Protein AF-A0A6A7RU30-F1 (afdb_monomer)

Nearest PDB structures (foldseek):
  7qho-assembly1_I  TM=4.785E-01  e=4.831E+00  Corynebacterium glutamicum ATCC 13032
  6fn9-assembly1_A  TM=4.665E-01  e=6.854E+00  Homo sapiens

Radius of gyration: 18.63 Å; Cα contacts (8 Å, |Δi|>4): 190; chains: 1; bounding box: 42×28×55 Å

pLDDT: mean 89.95, std 7.51, range [59.06, 97.75]

Organism: NCBI:txid327160

Sequence (157 aa):
MTPLDRTRIEKAAADCGFDLPPALREHGLLLGSTRFPETVEVRLARGTRFELRVSDASLLEPLPLAQNGWTIAEGIPALYATLERAAATARTMPDRVAAQFHLATKSMPRSTEAERLVLQRMGQELFRRALLDYWRGRCCVTGLAVEELLRASHIKP

Secondary structure (DSSP, 8-state):
--HHHHHHHHHHHHHHT--SPPEE-SSSEEE--SS-S--EEEEEEETTEEEEEESSGGGTTTSPPPGGG-EEEEHHHHHHHHHHHHHHHHHT-HHHHHHHHHHHHTT---SSHHHHHHHHHHHHHHHHHHHHHHTTTS-TTT----GGG-----S--

Foldseek 3Di:
DDPVVVVLLVVLLVVLAQPDDWDDDPFFTWTHHPLFGKIKTWGDDDDQKIWIAIPDLQLQPPQDADPPRIGIAGHSVSSNVSSNSSSLCRNLPPVVLVVVLCVVCVPFDDPDPVSVVVSVVVSLVSQLVSVCSSLVCADPPPRDNDNVPDDRDDPPD

Solvent-accessible surface area (backbone atoms only — not comparable to full-atom values): 8925 Å² total; per-residue (Å²): 129,54,73,66,57,50,52,51,50,54,49,44,34,43,78,36,59,29,67,39,86,64,43,81,52,98,74,34,37,39,36,29,31,89,86,38,89,65,36,42,35,42,25,73,76,57,99,55,33,32,38,36,34,56,76,51,71,73,32,53,62,88,58,73,65,43,85,92,64,26,34,76,21,71,34,70,71,38,42,37,55,52,45,39,42,30,42,26,40,56,68,45,34,67,72,52,58,50,48,50,46,51,65,78,45,66,87,58,73,71,90,46,71,70,40,46,54,52,53,51,52,52,49,50,51,53,51,37,51,38,53,33,60,45,47,70,43,31,41,92,83,80,58,51,71,52,63,92,78,60,76,81,74,72,90,73,128

Structure (mmCIF, N/CA/C/O backbone):
data_AF-A0A6A7RU30-F1
#
_entry.id   AF-A0A6A7RU30-F1
#
loop_
_atom_site.group_PDB
_atom_site.id
_atom_site.type_symbol
_atom_site.label_atom_id
_atom_site.label_alt_id
_atom_site.label_comp_id
_atom_site.label_asym_id
_atom_site.label_entity_id
_atom_site.label_seq_id
_atom_site.pdbx_PDB_ins_code
_atom_site.Cartn_x
_atom_site.Cartn_y
_atom_site.Cartn_z
_atom_site.occupancy
_atom_site.B_iso_or_equiv
_atom_site.auth_seq_id
_atom_site.auth_comp_id
_atom_site.auth_asym_id
_atom_site.auth_atom_id
_atom_site.pdbx_PDB_model_num
ATOM 1 N N . MET A 1 1 ? -6.824 -1.576 25.938 1.00 78.25 1 MET A N 1
ATOM 2 C CA . MET A 1 1 ? -7.183 -2.304 24.703 1.00 78.25 1 MET A CA 1
ATOM 3 C C . MET A 1 1 ? -7.748 -3.654 25.102 1.00 78.25 1 MET A C 1
ATOM 5 O O . MET A 1 1 ? -7.098 -4.342 25.880 1.00 78.25 1 MET A O 1
ATOM 9 N N . THR A 1 2 ? -8.959 -4.001 24.667 1.00 85.44 2 THR A N 1
ATOM 10 C CA . THR A 1 2 ? -9.552 -5.311 24.990 1.00 85.44 2 THR A CA 1
ATOM 11 C C . THR A 1 2 ? -8.960 -6.416 24.098 1.00 85.44 2 THR A C 1
ATOM 13 O O . THR A 1 2 ? -8.381 -6.102 23.053 1.00 85.44 2 THR A O 1
ATOM 16 N N . PRO A 1 3 ? -9.109 -7.710 24.449 1.00 88.31 3 PRO A N 1
ATOM 17 C CA . PRO A 1 3 ? -8.712 -8.811 23.566 1.00 88.31 3 PRO A CA 1
ATOM 18 C C . PRO A 1 3 ? -9.377 -8.745 22.184 1.00 88.31 3 PRO A C 1
ATOM 20 O O . PRO A 1 3 ? -8.726 -9.001 21.178 1.00 88.31 3 PRO A O 1
ATOM 23 N N . LEU A 1 4 ? -10.645 -8.323 22.119 1.00 89.06 4 LEU A N 1
ATOM 24 C CA . LEU A 1 4 ? -11.368 -8.168 20.856 1.00 89.06 4 LEU A CA 1
ATOM 25 C C . LEU A 1 4 ? -10.760 -7.069 19.973 1.00 89.06 4 LEU A C 1
ATOM 27 O O . LEU A 1 4 ? -10.619 -7.257 18.765 1.00 89.06 4 LEU A O 1
ATOM 31 N N . ASP A 1 5 ? -10.386 -5.932 20.565 1.00 88.69 5 ASP A N 1
ATOM 32 C CA . ASP A 1 5 ? -9.742 -4.834 19.833 1.00 88.69 5 ASP A CA 1
ATOM 33 C C . ASP A 1 5 ? -8.398 -5.273 19.258 1.00 88.69 5 ASP A C 1
ATOM 35 O O . ASP A 1 5 ? -8.088 -4.986 18.103 1.00 88.69 5 ASP A O 1
ATOM 39 N N . ARG A 1 6 ? -7.632 -6.029 20.052 1.00 91.56 6 ARG A N 1
ATOM 40 C CA . ARG A 1 6 ? -6.366 -6.620 19.627 1.00 91.56 6 ARG A CA 1
ATOM 41 C C . ARG A 1 6 ? -6.573 -7.519 18.406 1.00 91.56 6 ARG A C 1
ATOM 43 O O . ARG A 1 6 ? -5.960 -7.274 17.375 1.00 91.56 6 ARG A O 1
ATOM 50 N N . THR A 1 7 ? -7.493 -8.482 18.482 1.00 93.12 7 THR A N 1
ATOM 51 C CA . THR A 1 7 ? -7.796 -9.394 17.367 1.00 93.12 7 THR A CA 1
ATOM 52 C C . THR A 1 7 ? -8.254 -8.651 16.110 1.00 93.12 7 THR A C 1
ATOM 54 O O . THR A 1 7 ? -7.900 -9.037 14.999 1.00 93.12 7 THR A O 1
ATOM 57 N N . ARG A 1 8 ? -9.018 -7.560 16.253 1.00 93.12 8 ARG A N 1
ATOM 58 C CA . ARG A 1 8 ? -9.438 -6.727 15.113 1.00 93.12 8 ARG A CA 1
ATOM 59 C C . ARG A 1 8 ? -8.254 -6.055 14.417 1.00 93.12 8 ARG A C 1
ATOM 61 O O . ARG A 1 8 ? -8.220 -6.052 13.189 1.00 93.12 8 ARG A O 1
ATOM 68 N N . ILE A 1 9 ? -7.303 -5.515 15.182 1.00 94.88 9 ILE A N 1
ATOM 69 C CA . ILE A 1 9 ? -6.081 -4.911 14.632 1.00 94.88 9 ILE A CA 1
ATOM 70 C C . ILE A 1 9 ? -5.211 -5.984 13.970 1.00 94.88 9 ILE A C 1
ATOM 72 O O . ILE A 1 9 ? -4.775 -5.785 12.844 1.00 94.88 9 ILE A O 1
ATOM 76 N N . GLU A 1 10 ? -5.003 -7.129 14.628 1.00 95.19 10 GLU A N 1
ATOM 77 C CA . GLU A 1 10 ? -4.212 -8.247 14.088 1.00 95.19 10 GLU A CA 1
ATOM 78 C C . GLU A 1 10 ? -4.792 -8.762 12.765 1.00 95.19 10 GLU A C 1
ATOM 80 O O . GLU A 1 10 ? -4.060 -8.947 11.795 1.00 95.19 10 GLU A O 1
ATOM 85 N N . LYS A 1 11 ? -6.119 -8.917 12.690 1.00 96.00 11 LYS A N 1
ATOM 86 C CA . LYS A 1 11 ? -6.800 -9.303 11.452 1.00 96.00 11 LYS A CA 1
ATOM 87 C C . LYS A 1 11 ? -6.608 -8.263 10.347 1.00 96.00 11 LYS A C 1
ATOM 89 O O . LYS A 1 11 ? -6.234 -8.627 9.238 1.00 96.00 11 LYS A O 1
ATOM 94 N N . ALA A 1 12 ? -6.846 -6.984 10.648 1.00 96.69 12 ALA A N 1
ATOM 95 C CA . ALA A 1 12 ? -6.676 -5.913 9.667 1.00 96.69 12 ALA A CA 1
ATOM 96 C C . ALA A 1 12 ? -5.231 -5.839 9.154 1.00 96.69 12 ALA A C 1
ATOM 98 O O . ALA A 1 12 ? -5.009 -5.675 7.958 1.00 96.69 12 ALA A O 1
ATOM 99 N N . ALA A 1 13 ? -4.253 -6.017 10.044 1.00 96.62 13 ALA A N 1
ATOM 100 C CA . ALA A 1 13 ? -2.839 -6.072 9.706 1.00 96.62 13 ALA A CA 1
ATOM 101 C C . ALA A 1 13 ? -2.536 -7.204 8.713 1.00 96.62 13 ALA A C 1
ATOM 103 O O . ALA A 1 13 ? -2.006 -6.938 7.631 1.00 96.62 13 ALA A O 1
ATOM 104 N N . ALA A 1 14 ? -2.938 -8.434 9.045 1.00 95.94 14 ALA A N 1
ATOM 105 C CA . ALA A 1 14 ? -2.703 -9.607 8.210 1.00 95.94 14 ALA A CA 1
ATOM 106 C C . ALA A 1 14 ? -3.350 -9.461 6.822 1.00 95.94 14 ALA A C 1
ATOM 108 O O . ALA A 1 14 ? -2.681 -9.653 5.806 1.00 95.94 14 ALA A O 1
ATOM 109 N N . ASP A 1 15 ? -4.615 -9.032 6.773 1.00 96.19 15 ASP A N 1
ATOM 110 C CA . ASP A 1 15 ? -5.367 -8.846 5.526 1.00 96.19 15 ASP A CA 1
ATOM 111 C C . ASP A 1 15 ? -4.750 -7.739 4.635 1.00 96.19 15 ASP A C 1
ATOM 113 O O . ASP A 1 15 ? -4.872 -7.780 3.410 1.00 96.19 15 ASP A O 1
ATOM 117 N N . CYS A 1 16 ? -4.039 -6.768 5.225 1.00 95.75 16 CYS A N 1
ATOM 118 C CA . CYS A 1 16 ? -3.361 -5.686 4.498 1.00 95.75 16 CYS A CA 1
ATOM 119 C C . CYS A 1 16 ? -1.906 -6.002 4.101 1.00 95.75 16 CYS A C 1
ATOM 121 O O . CYS A 1 16 ? -1.281 -5.197 3.405 1.00 95.75 16 CYS A O 1
ATOM 123 N N . GLY A 1 17 ? -1.365 -7.158 4.502 1.00 93.56 17 GLY A N 1
ATOM 124 C CA . GLY A 1 17 ? -0.003 -7.584 4.166 1.00 93.56 17 GLY A CA 1
ATOM 125 C C . GLY A 1 17 ? 1.055 -7.312 5.238 1.00 93.56 17 GLY A C 1
ATOM 126 O O . GLY A 1 17 ? 2.240 -7.395 4.931 1.00 93.56 17 GLY A O 1
ATOM 127 N N . PHE A 1 18 ? 0.653 -7.004 6.473 1.00 96.81 18 PHE A N 1
ATOM 128 C CA . PHE A 1 18 ? 1.530 -7.035 7.646 1.00 96.81 18 PHE A CA 1
ATOM 129 C C . PHE A 1 18 ? 1.466 -8.432 8.274 1.00 96.81 18 PHE A C 1
ATOM 131 O O . PHE A 1 18 ? 0.671 -8.697 9.173 1.00 96.81 18 PHE A O 1
ATOM 138 N N . ASP A 1 19 ? 2.262 -9.342 7.724 1.00 94.94 19 ASP A N 1
ATOM 139 C CA . ASP A 1 19 ? 2.221 -10.785 7.971 1.00 94.94 19 ASP A CA 1
ATOM 140 C C . ASP A 1 19 ? 3.108 -11.261 9.134 1.00 94.94 19 ASP A C 1
ATOM 142 O O . ASP A 1 19 ? 3.027 -12.423 9.537 1.00 94.94 19 ASP A O 1
ATOM 146 N N . LEU A 1 20 ? 3.941 -10.385 9.705 1.00 96.00 20 LEU A N 1
ATOM 147 C CA . LEU A 1 20 ? 4.746 -10.733 10.875 1.00 96.00 20 LEU A CA 1
ATOM 148 C C . LEU A 1 20 ? 3.898 -10.729 12.158 1.00 96.00 20 LEU A C 1
ATOM 150 O O . LEU A 1 20 ? 3.030 -9.864 12.309 1.00 96.00 20 LEU A O 1
ATOM 154 N N . PRO A 1 21 ? 4.179 -11.628 13.127 1.00 94.00 21 PRO A N 1
ATOM 155 C CA . PRO A 1 21 ? 3.514 -11.616 14.427 1.00 94.00 21 PRO A CA 1
ATOM 156 C C . PRO A 1 21 ? 3.601 -10.231 15.094 1.00 94.00 21 PRO A C 1
ATOM 158 O O . PRO A 1 21 ? 4.713 -9.745 15.326 1.00 94.00 21 PRO A O 1
ATOM 161 N N . PRO A 1 22 ? 2.465 -9.589 15.428 1.00 93.62 22 PRO A N 1
ATOM 162 C CA . PRO A 1 22 ? 2.482 -8.250 16.002 1.00 93.62 22 PRO A CA 1
ATOM 163 C C . PRO A 1 22 ? 3.191 -8.204 17.354 1.00 93.62 22 PRO A C 1
ATOM 165 O O . PRO A 1 22 ? 2.857 -8.948 18.281 1.00 93.62 22 PRO A O 1
ATOM 168 N N . ALA A 1 23 ? 4.154 -7.294 17.487 1.00 93.81 23 ALA A N 1
ATOM 169 C CA . ALA A 1 23 ? 4.872 -7.095 18.737 1.00 93.81 23 ALA A CA 1
ATOM 170 C C . ALA A 1 23 ? 4.087 -6.140 19.644 1.00 93.81 23 ALA A C 1
ATOM 172 O O . ALA A 1 23 ? 3.773 -5.011 19.259 1.00 93.81 23 ALA A O 1
ATOM 173 N N . LEU A 1 24 ? 3.782 -6.574 20.867 1.00 91.06 24 LEU A N 1
ATOM 174 C CA . LEU A 1 24 ? 3.102 -5.732 21.849 1.00 91.06 24 LEU A CA 1
ATOM 175 C C . LEU A 1 24 ? 4.044 -4.617 22.333 1.00 91.06 24 LEU A C 1
ATOM 177 O O . LEU A 1 24 ? 5.179 -4.875 22.740 1.00 91.06 24 LEU A O 1
ATOM 181 N N . ARG A 1 25 ? 3.562 -3.374 22.293 1.00 89.31 25 ARG A N 1
ATOM 182 C CA . ARG A 1 25 ? 4.199 -2.186 22.879 1.00 89.31 25 ARG A CA 1
ATOM 183 C C . ARG A 1 25 ? 3.365 -1.685 24.054 1.00 89.31 25 ARG A C 1
ATOM 185 O O . ARG A 1 25 ? 2.246 -2.144 24.269 1.00 89.31 25 ARG A O 1
ATOM 192 N N . GLU A 1 26 ? 3.905 -0.725 24.799 1.00 83.06 26 GLU A N 1
ATOM 193 C CA . GLU A 1 26 ? 3.286 -0.181 26.017 1.00 83.06 26 GLU A CA 1
ATOM 194 C C . GLU A 1 26 ? 1.839 0.295 25.795 1.00 83.06 26 GLU A C 1
ATOM 196 O O . GLU A 1 26 ? 0.982 0.136 26.666 1.00 83.06 26 GLU A O 1
ATOM 201 N N . HIS A 1 27 ? 1.536 0.829 24.606 1.00 80.75 27 HIS A N 1
ATOM 202 C CA . HIS A 1 27 ? 0.223 1.396 24.292 1.00 80.75 27 HIS A CA 1
ATOM 203 C C . HIS A 1 27 ? -0.409 0.876 22.994 1.00 80.75 27 HIS A C 1
ATOM 205 O O . HIS A 1 27 ? -1.452 1.387 22.599 1.00 80.75 27 HIS A O 1
ATOM 211 N N . GLY A 1 28 ? 0.164 -0.131 22.329 1.00 90.62 28 GLY A N 1
ATOM 212 C CA . GLY A 1 28 ? -0.314 -0.560 21.013 1.00 90.62 28 GLY A CA 1
ATOM 213 C C . GLY A 1 28 ? 0.348 -1.825 20.476 1.00 90.62 28 GLY A C 1
ATOM 214 O O . GLY A 1 28 ? 1.077 -2.519 21.183 1.00 90.62 28 GLY A O 1
ATOM 215 N N . LEU A 1 29 ? 0.075 -2.124 19.209 1.00 95.94 29 LEU A N 1
ATOM 216 C CA . LEU A 1 29 ? 0.681 -3.217 18.457 1.00 95.94 29 LEU A CA 1
ATOM 217 C C . LEU A 1 29 ? 1.602 -2.653 17.383 1.00 95.94 29 LEU A C 1
ATOM 219 O O . LEU A 1 29 ? 1.182 -1.814 16.592 1.00 95.94 29 LEU A O 1
ATOM 223 N N . LEU A 1 30 ? 2.835 -3.143 17.334 1.00 96.94 30 LEU A N 1
ATOM 224 C CA . LEU A 1 30 ? 3.748 -2.887 16.231 1.00 96.94 30 LEU A CA 1
ATOM 225 C C . LEU A 1 30 ? 3.560 -3.966 15.163 1.00 96.94 30 LEU A C 1
ATOM 227 O O . LEU A 1 30 ? 3.764 -5.153 15.424 1.00 96.94 30 LEU A O 1
ATOM 231 N N . LEU A 1 31 ? 3.170 -3.530 13.973 1.00 97.75 31 LEU A N 1
ATOM 232 C CA . LEU A 1 31 ? 2.918 -4.354 12.799 1.00 97.75 31 LEU A CA 1
ATOM 233 C C . LEU A 1 31 ? 4.129 -4.301 11.863 1.00 97.75 31 LEU A C 1
ATOM 235 O O . LEU A 1 31 ? 4.732 -3.238 11.696 1.00 97.75 31 LEU A O 1
ATOM 239 N N . GLY A 1 32 ? 4.460 -5.423 11.228 1.00 97.06 32 GLY A N 1
ATOM 240 C CA . GLY A 1 32 ? 5.556 -5.521 10.262 1.00 97.06 32 GLY A CA 1
ATOM 241 C C . GLY A 1 32 ? 5.254 -6.526 9.154 1.00 97.06 32 GLY A C 1
ATOM 242 O O . GLY A 1 32 ? 4.282 -7.277 9.247 1.00 97.06 32 GLY A O 1
ATOM 243 N N . SER A 1 33 ? 6.084 -6.540 8.112 1.00 96.62 33 SER A N 1
ATOM 244 C CA . SER A 1 33 ? 5.941 -7.456 6.978 1.00 96.62 33 SER A CA 1
ATOM 245 C C . SER A 1 33 ? 7.254 -8.149 6.622 1.00 96.62 33 SER A C 1
ATOM 247 O O . SER A 1 33 ? 8.339 -7.612 6.831 1.00 96.62 33 SER A O 1
ATOM 249 N N . THR A 1 34 ? 7.162 -9.337 6.027 1.00 94.75 34 THR A N 1
ATOM 250 C CA . THR A 1 34 ? 8.306 -10.003 5.382 1.00 94.75 34 THR A CA 1
ATOM 251 C C . THR A 1 34 ? 8.680 -9.374 4.038 1.00 94.75 34 THR A C 1
ATOM 253 O O . THR A 1 34 ? 9.798 -9.551 3.556 1.00 94.75 34 THR A O 1
ATOM 256 N N . ARG A 1 35 ? 7.761 -8.624 3.414 1.00 90.69 35 ARG A N 1
ATOM 257 C CA . ARG A 1 35 ? 7.954 -8.018 2.086 1.00 90.69 35 ARG A CA 1
ATOM 258 C C . ARG A 1 35 ? 8.620 -6.649 2.145 1.00 90.69 35 ARG A C 1
ATOM 260 O O . ARG A 1 35 ? 9.069 -6.156 1.111 1.00 90.69 35 ARG A O 1
ATOM 267 N N . PHE A 1 36 ? 8.624 -6.014 3.315 1.00 92.31 36 PHE A N 1
ATOM 268 C CA . PHE A 1 36 ? 9.116 -4.658 3.493 1.00 92.31 36 PHE A CA 1
ATOM 269 C C . PHE A 1 36 ? 9.485 -4.354 4.955 1.00 92.31 36 PHE A C 1
ATOM 271 O O . PHE A 1 36 ? 8.763 -4.786 5.849 1.00 92.31 36 PHE A O 1
ATOM 278 N N . PRO A 1 37 ? 10.588 -3.625 5.215 1.00 93.56 37 PRO A N 1
ATOM 279 C CA . PRO A 1 37 ? 11.062 -3.334 6.570 1.00 93.56 37 PRO A CA 1
ATOM 280 C C . PRO A 1 37 ? 10.247 -2.303 7.361 1.00 93.56 37 PRO A C 1
ATOM 282 O O . PRO A 1 37 ? 10.425 -2.228 8.577 1.00 93.56 37 PRO A O 1
ATOM 285 N N . GLU A 1 38 ? 9.408 -1.477 6.730 1.00 94.50 38 GLU A N 1
ATOM 286 C CA . GLU A 1 38 ? 8.682 -0.439 7.463 1.00 94.50 38 GLU A CA 1
ATOM 287 C C . GLU A 1 38 ? 7.627 -1.038 8.385 1.00 94.50 38 GLU A C 1
ATOM 289 O O . GLU A 1 38 ? 7.009 -2.069 8.107 1.00 94.50 38 GLU A O 1
ATOM 294 N N . THR A 1 39 ? 7.401 -0.342 9.493 1.00 95.81 39 THR A N 1
ATOM 295 C CA . THR A 1 39 ? 6.493 -0.786 10.542 1.00 95.81 39 THR A CA 1
ATOM 296 C C . THR A 1 39 ? 5.404 0.241 10.789 1.00 95.81 39 THR A C 1
ATOM 298 O O . THR A 1 39 ? 5.584 1.445 10.575 1.00 95.81 39 THR A O 1
ATOM 301 N N . VAL A 1 40 ? 4.258 -0.254 11.249 1.00 96.00 40 VAL A N 1
ATOM 302 C CA . VAL A 1 40 ? 3.117 0.572 11.642 1.00 96.00 40 VAL A CA 1
ATOM 303 C C . VAL A 1 40 ? 2.753 0.223 13.071 1.00 96.00 40 VAL A C 1
ATOM 305 O O . VAL A 1 40 ? 2.388 -0.908 13.373 1.00 96.00 40 VAL A O 1
ATOM 308 N N . GLU A 1 41 ? 2.859 1.187 13.969 1.00 95.56 41 GLU A N 1
ATOM 309 C CA . GLU A 1 41 ? 2.339 1.066 15.320 1.00 95.56 41 GLU A CA 1
ATOM 310 C C . GLU A 1 41 ? 0.878 1.501 15.338 1.00 95.56 41 GLU A C 1
ATOM 312 O O . GLU A 1 41 ? 0.559 2.612 14.923 1.00 95.56 41 GLU A O 1
ATOM 317 N N . VAL A 1 42 ? -0.006 0.642 15.838 1.00 95.50 42 VAL A N 1
ATOM 318 C CA . VAL A 1 42 ? -1.439 0.917 15.952 1.00 95.50 42 VAL A CA 1
ATOM 319 C C . VAL A 1 42 ? -1.852 0.862 17.411 1.00 95.50 42 VAL A C 1
ATOM 321 O O . VAL A 1 42 ? -1.630 -0.138 18.098 1.00 95.50 42 VAL A O 1
ATOM 324 N N . ARG A 1 43 ? -2.512 1.919 17.879 1.00 93.00 43 ARG A N 1
ATOM 325 C CA . ARG A 1 43 ? -3.133 1.967 19.204 1.00 93.00 43 ARG A CA 1
ATOM 326 C C . ARG A 1 43 ? -4.596 2.366 19.123 1.00 93.00 43 ARG A C 1
ATOM 328 O O . ARG A 1 43 ? -4.993 3.151 18.268 1.00 93.00 43 ARG A O 1
ATOM 335 N N . LEU A 1 44 ? -5.398 1.842 20.045 1.00 91.50 44 LEU A N 1
ATOM 336 C CA . LEU A 1 44 ? -6.787 2.257 20.216 1.00 91.50 44 LEU A CA 1
ATOM 337 C C . LEU A 1 44 ? -6.851 3.356 21.280 1.00 91.50 44 LEU A C 1
ATOM 339 O O . LEU A 1 44 ? -6.579 3.085 22.450 1.00 91.50 44 LEU A O 1
ATOM 343 N N . ALA A 1 45 ? -7.216 4.576 20.883 1.00 86.81 45 ALA A N 1
ATOM 344 C CA . ALA A 1 45 ? -7.273 5.720 21.790 1.00 86.81 45 ALA A CA 1
ATOM 345 C C . ALA A 1 45 ? -8.561 5.713 22.632 1.00 86.81 45 ALA A C 1
ATOM 347 O O . ALA A 1 45 ? -8.503 5.602 23.857 1.00 86.81 45 ALA A O 1
ATOM 348 N N . ARG A 1 46 ? -9.735 5.822 21.988 1.00 84.81 46 ARG A N 1
ATOM 349 C CA . ARG A 1 46 ? -11.069 5.760 22.623 1.00 84.81 46 ARG A CA 1
ATOM 350 C C . ARG A 1 46 ? -12.126 5.277 21.629 1.00 84.81 46 ARG A C 1
ATOM 352 O O . ARG A 1 46 ? -12.130 5.719 20.485 1.00 84.81 46 ARG A O 1
ATOM 359 N N . GLY A 1 47 ? -13.059 4.437 22.083 1.00 86.94 47 GLY A N 1
ATOM 360 C CA . GLY A 1 47 ? -14.180 3.966 21.263 1.00 86.94 47 GLY A CA 1
ATOM 361 C C . GLY A 1 47 ? -13.703 3.243 20.005 1.00 86.94 47 GLY A C 1
ATOM 362 O O . GLY A 1 47 ? -13.097 2.183 20.100 1.00 86.94 47 GLY A O 1
ATOM 363 N N . THR A 1 48 ? -13.967 3.829 18.840 1.00 89.62 48 THR A N 1
ATOM 364 C CA . THR A 1 48 ? -13.583 3.310 17.519 1.00 89.62 48 THR A CA 1
ATOM 365 C C . THR A 1 48 ? -12.376 4.016 16.905 1.00 89.62 48 THR A C 1
ATOM 367 O O . THR A 1 48 ? -12.048 3.760 15.748 1.00 89.62 48 THR A O 1
ATOM 370 N N . ARG A 1 49 ? -11.704 4.892 17.655 1.00 92.69 49 ARG A N 1
ATOM 371 C CA . ARG A 1 49 ? -10.597 5.698 17.148 1.00 92.69 49 ARG A CA 1
ATOM 372 C C . ARG A 1 49 ? -9.264 4.972 17.261 1.00 92.69 49 ARG A C 1
ATOM 3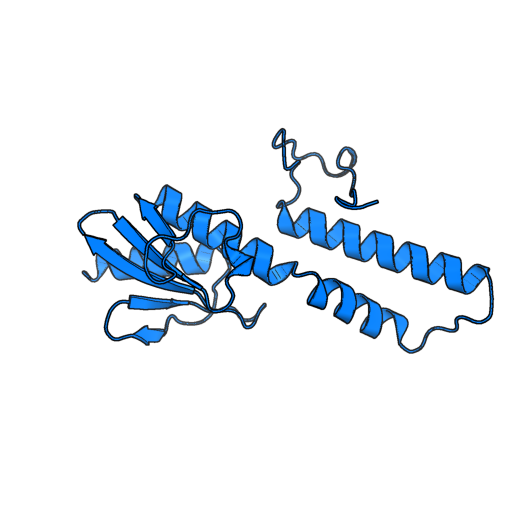74 O O . ARG A 1 49 ? -8.745 4.791 18.368 1.00 92.69 49 ARG A O 1
ATOM 381 N N . PHE A 1 50 ? -8.691 4.635 16.114 1.00 92.88 50 PHE A N 1
ATOM 382 C CA . PHE A 1 50 ? -7.338 4.111 15.991 1.00 92.88 50 PHE A CA 1
ATOM 383 C C . PHE A 1 50 ? -6.365 5.243 15.679 1.00 92.88 50 PHE A C 1
ATOM 385 O O . PHE A 1 50 ? -6.647 6.121 14.865 1.00 92.88 50 PHE A O 1
ATOM 392 N N . GLU A 1 51 ? -5.206 5.202 16.315 1.00 93.25 51 GLU A N 1
ATOM 393 C CA . GLU A 1 51 ? -4.083 6.077 16.014 1.00 93.25 51 GLU A CA 1
ATOM 394 C C . GLU A 1 51 ? -2.945 5.211 15.485 1.00 93.25 51 GLU A C 1
ATOM 396 O O . GLU A 1 51 ? -2.590 4.196 16.090 1.00 93.25 51 GLU A O 1
ATOM 401 N N . LEU A 1 52 ? -2.401 5.606 14.339 1.00 93.50 52 LEU A N 1
ATOM 402 C CA . LEU A 1 52 ? -1.343 4.900 13.638 1.00 93.50 52 LEU A CA 1
ATOM 403 C C . LEU A 1 52 ? -0.088 5.762 13.578 1.00 93.50 52 LEU A C 1
ATOM 405 O O . LEU A 1 52 ? -0.159 6.928 13.200 1.00 93.50 52 LEU A O 1
ATOM 409 N N . ARG A 1 53 ? 1.065 5.193 13.905 1.00 92.62 53 ARG A N 1
ATOM 410 C CA . ARG A 1 53 ? 2.368 5.825 13.713 1.00 92.62 53 ARG A CA 1
ATOM 411 C C . ARG A 1 53 ? 3.197 4.954 12.792 1.00 92.62 53 ARG A C 1
ATOM 413 O O . ARG A 1 53 ? 3.288 3.748 12.991 1.00 92.62 53 ARG A O 1
ATOM 420 N N . VAL A 1 54 ? 3.796 5.569 11.788 1.00 92.44 54 VAL A N 1
ATOM 421 C CA . VAL A 1 54 ? 4.611 4.879 10.789 1.00 92.44 54 VAL A CA 1
ATOM 422 C C . VAL A 1 54 ? 6.088 5.133 11.036 1.00 92.44 54 VAL A C 1
ATOM 424 O O . VAL A 1 54 ? 6.460 6.211 11.498 1.00 92.44 54 VAL A O 1
ATOM 427 N N . SER A 1 55 ? 6.932 4.142 10.743 1.00 92.38 55 SER A N 1
ATOM 428 C CA . SER A 1 55 ? 8.389 4.308 10.829 1.00 92.38 55 SER A CA 1
ATOM 429 C C . SER A 1 55 ? 8.943 5.268 9.776 1.00 92.38 55 SER A C 1
ATOM 431 O O . SER A 1 55 ? 10.005 5.843 9.986 1.00 92.38 55 SER A O 1
ATOM 433 N N . ASP A 1 56 ? 8.226 5.432 8.662 1.00 88.88 56 ASP A N 1
ATOM 434 C CA . ASP A 1 56 ? 8.539 6.367 7.584 1.00 88.88 56 ASP A CA 1
ATOM 435 C C . ASP A 1 56 ? 7.277 7.165 7.222 1.00 88.88 56 ASP A C 1
ATOM 437 O O . ASP A 1 56 ? 6.227 6.582 6.940 1.00 88.88 56 ASP A O 1
ATOM 441 N N . ALA A 1 57 ? 7.365 8.498 7.261 1.00 85.12 57 ALA A N 1
ATOM 442 C CA . ALA A 1 57 ? 6.225 9.388 7.042 1.00 85.12 57 ALA A CA 1
ATOM 443 C C . ALA A 1 57 ? 5.634 9.266 5.626 1.00 85.12 57 ALA A C 1
ATOM 445 O O . ALA A 1 57 ? 4.419 9.398 5.460 1.00 85.12 57 ALA A O 1
ATOM 446 N N . SER A 1 58 ? 6.459 8.926 4.629 1.00 85.12 58 SER A N 1
ATOM 447 C CA . SER A 1 58 ? 6.036 8.807 3.230 1.00 85.12 58 SER A CA 1
ATOM 448 C C . SER A 1 58 ? 4.957 7.741 3.018 1.00 85.12 58 SER A C 1
ATOM 450 O O . SER A 1 58 ? 4.162 7.851 2.086 1.00 85.12 58 SER A O 1
ATOM 452 N N . LEU A 1 59 ? 4.859 6.743 3.911 1.00 86.00 59 LEU A N 1
ATOM 453 C CA . LEU A 1 59 ? 3.876 5.658 3.814 1.00 86.00 59 LEU A CA 1
ATOM 454 C C . LEU A 1 59 ? 2.431 6.152 3.799 1.00 86.00 59 LEU A C 1
ATOM 456 O O . LEU A 1 59 ? 1.576 5.538 3.150 1.00 86.00 59 LEU A O 1
ATOM 460 N N . LEU A 1 60 ? 2.162 7.238 4.526 1.00 84.81 60 LEU A N 1
ATOM 461 C CA . LEU A 1 60 ? 0.823 7.785 4.701 1.00 84.81 60 LEU A CA 1
ATOM 462 C C . LEU A 1 60 ? 0.631 9.137 4.020 1.00 84.81 60 LEU A C 1
ATOM 464 O O . LEU A 1 60 ? -0.493 9.619 4.002 1.00 84.81 60 LEU A O 1
ATOM 468 N N . GLU A 1 61 ? 1.645 9.729 3.390 1.00 78.88 61 GLU A N 1
ATOM 469 C CA . GLU A 1 61 ? 1.453 10.977 2.649 1.00 78.88 61 GLU A CA 1
ATOM 470 C C . GLU A 1 61 ? 0.463 10.802 1.467 1.00 78.88 61 GLU A C 1
ATOM 472 O O . GLU A 1 61 ? 0.462 9.775 0.764 1.00 78.88 61 GLU A O 1
ATOM 477 N N . PRO A 1 62 ? -0.428 11.786 1.222 1.00 67.25 62 PRO A N 1
ATOM 478 C CA . PRO A 1 62 ? -0.567 13.085 1.894 1.00 67.25 62 PRO A CA 1
ATOM 479 C C . PRO A 1 62 ? -1.628 13.103 3.020 1.00 67.25 62 PRO A C 1
ATOM 481 O O . PRO A 1 62 ? -2.236 14.144 3.265 1.00 67.25 62 PRO A O 1
ATOM 484 N N . LEU A 1 63 ? -1.932 11.971 3.668 1.00 69.44 63 LEU A N 1
ATOM 485 C CA . LEU A 1 63 ? -2.931 11.938 4.742 1.00 69.44 63 LEU A CA 1
ATOM 486 C C . LEU A 1 63 ? -2.540 12.912 5.866 1.00 69.44 63 LEU A C 1
ATOM 488 O O . LEU A 1 63 ? -1.363 13.003 6.221 1.00 69.44 63 LEU A O 1
ATOM 492 N N . PRO A 1 64 ? -3.513 13.644 6.437 1.00 62.53 64 PRO A N 1
ATOM 493 C CA . PRO A 1 64 ? -3.231 14.597 7.495 1.00 62.53 64 PRO A CA 1
ATOM 494 C C . PRO A 1 64 ? -2.658 13.870 8.714 1.00 62.53 64 PRO A C 1
ATOM 496 O O . PRO A 1 64 ? -3.315 13.020 9.320 1.00 62.53 64 PRO A O 1
ATOM 499 N N . LEU A 1 65 ? -1.434 14.239 9.090 1.00 63.88 65 LEU A N 1
ATOM 500 C CA . LEU A 1 65 ? -0.856 13.857 10.370 1.00 63.88 65 LEU A CA 1
ATOM 501 C C . LEU A 1 65 ? -1.595 14.621 11.478 1.00 63.88 65 LEU A C 1
ATOM 503 O O . LEU A 1 65 ? -1.716 15.846 11.446 1.00 63.88 65 LEU A O 1
ATOM 507 N N . ALA A 1 66 ? -2.086 13.902 12.477 1.00 60.94 66 ALA A N 1
ATOM 508 C CA . ALA A 1 66 ? -2.442 14.471 13.765 1.00 60.94 66 ALA A CA 1
ATOM 509 C C . ALA A 1 66 ? -1.183 14.967 14.501 1.00 60.94 66 ALA A C 1
ATOM 511 O O . ALA A 1 66 ? -0.039 14.722 14.100 1.00 60.94 66 ALA A O 1
ATOM 512 N N . GLN A 1 67 ? -1.395 15.669 15.616 1.00 59.06 67 GLN A N 1
ATOM 513 C CA . GLN A 1 67 ? -0.303 16.131 16.473 1.00 59.06 67 GLN A CA 1
ATOM 514 C C . GLN A 1 67 ? 0.628 14.961 16.846 1.00 59.06 67 GLN A C 1
ATOM 516 O O . GLN A 1 67 ? 0.171 13.856 17.144 1.00 59.06 67 GLN A O 1
ATOM 521 N N . ASN A 1 68 ? 1.940 15.215 16.853 1.00 66.88 68 ASN A N 1
ATOM 522 C CA . ASN A 1 68 ? 2.987 14.255 17.235 1.00 66.88 68 ASN A CA 1
ATOM 523 C C . A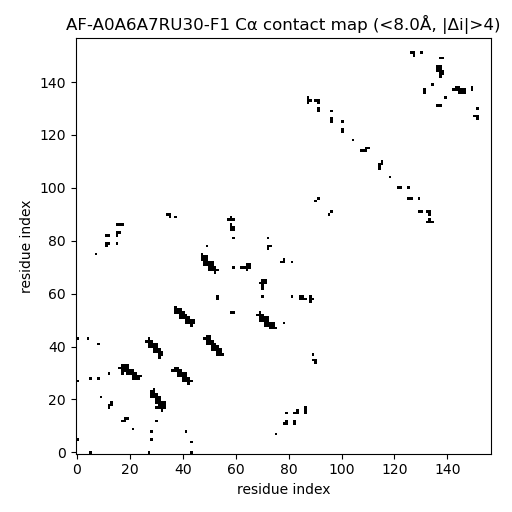SN A 1 68 ? 3.197 13.062 16.274 1.00 66.88 68 ASN A C 1
ATOM 525 O O . ASN A 1 68 ? 3.698 12.023 16.705 1.00 66.88 68 ASN A O 1
ATOM 529 N N . GLY A 1 69 ? 2.841 13.190 14.989 1.00 76.31 69 GLY A N 1
ATOM 530 C CA . GLY A 1 69 ? 3.175 12.190 13.959 1.00 76.31 69 GLY A CA 1
ATOM 531 C C . GLY A 1 69 ? 2.273 10.951 13.943 1.00 76.31 69 GLY A C 1
ATOM 532 O O . GLY A 1 69 ? 2.649 9.920 13.388 1.00 76.31 69 GLY A O 1
ATOM 533 N N . TRP A 1 70 ? 1.090 11.043 14.552 1.00 86.06 70 TRP A N 1
ATOM 534 C CA . TRP A 1 70 ? 0.058 10.007 14.492 1.00 86.06 70 TRP A CA 1
ATOM 535 C C . TRP A 1 70 ? -0.926 10.305 13.365 1.00 86.06 70 TRP A C 1
ATOM 537 O O . TRP A 1 70 ? -1.267 11.452 13.143 1.00 86.06 70 TRP A O 1
ATOM 547 N N . THR A 1 71 ? -1.439 9.294 12.679 1.00 89.69 71 THR A N 1
ATOM 548 C CA . THR A 1 71 ? -2.570 9.403 11.746 1.00 89.69 71 THR A CA 1
ATOM 549 C C . THR A 1 71 ? -3.797 8.782 12.395 1.00 89.69 71 THR A C 1
ATOM 551 O O . THR A 1 71 ? -3.691 7.742 13.043 1.00 89.69 71 THR A O 1
ATOM 554 N N . ILE A 1 72 ? -4.962 9.411 12.250 1.00 91.06 72 ILE A N 1
ATOM 555 C CA . ILE A 1 72 ? -6.202 8.932 12.870 1.00 91.06 72 ILE A CA 1
ATOM 556 C C . ILE A 1 72 ? -7.020 8.142 11.850 1.00 91.06 72 ILE A C 1
ATOM 558 O O . ILE A 1 72 ? -7.289 8.626 10.753 1.00 91.06 72 ILE A O 1
ATOM 562 N N . ALA A 1 73 ? -7.477 6.961 12.256 1.00 91.88 73 ALA A N 1
ATOM 563 C CA . ALA A 1 73 ? -8.456 6.164 11.537 1.00 91.88 73 ALA A CA 1
ATOM 564 C C . ALA A 1 73 ? -9.682 5.926 12.430 1.00 91.88 73 ALA A C 1
ATOM 566 O O . ALA A 1 73 ? -9.593 5.298 13.486 1.00 91.88 73 ALA A O 1
ATOM 567 N N . GLU A 1 74 ? -10.838 6.444 12.017 1.00 92.75 74 GLU A N 1
ATOM 568 C CA . GLU A 1 74 ? -12.088 6.302 12.765 1.00 92.75 74 GLU A CA 1
ATOM 569 C C . GLU A 1 74 ? -12.862 5.072 12.267 1.00 92.75 74 GLU A C 1
ATOM 571 O O . GLU A 1 74 ? -13.370 5.030 11.146 1.00 92.75 74 GLU A O 1
ATOM 576 N N . GLY A 1 75 ? -12.934 4.045 13.111 1.00 93.44 75 GLY A N 1
ATOM 577 C CA . GLY A 1 75 ? -13.583 2.778 12.806 1.00 93.44 75 GLY A CA 1
ATOM 578 C C . GLY A 1 75 ? -12.718 1.793 12.019 1.00 93.44 75 GLY A C 1
ATOM 579 O O . GLY A 1 75 ? -11.648 2.102 11.495 1.00 93.44 75 GLY A O 1
ATOM 580 N N . ILE A 1 76 ? -13.218 0.559 11.937 1.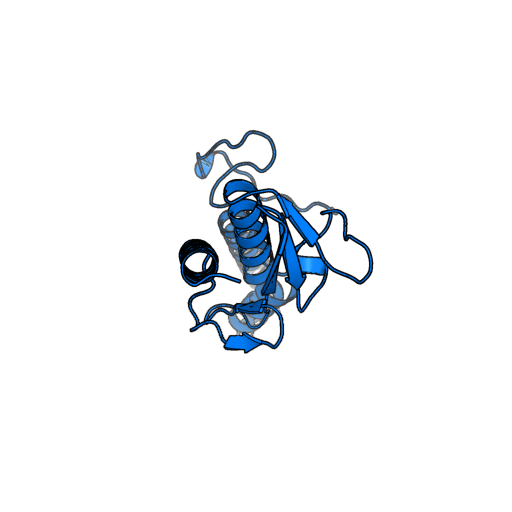00 94.50 76 ILE A N 1
ATOM 581 C CA . ILE A 1 76 ? -12.535 -0.545 11.253 1.00 94.50 76 ILE A CA 1
ATOM 582 C C . ILE A 1 76 ? -12.309 -0.259 9.758 1.00 94.50 76 ILE A C 1
ATOM 584 O O . ILE A 1 76 ? -11.190 -0.479 9.305 1.00 94.50 76 ILE A O 1
ATOM 588 N N . PRO A 1 77 ? -13.271 0.278 8.980 1.00 95.12 77 PRO A N 1
ATOM 589 C CA . PRO A 1 77 ? -13.030 0.550 7.561 1.00 95.12 77 PRO A CA 1
ATOM 590 C C . PRO A 1 77 ? -11.870 1.527 7.317 1.00 95.12 77 PRO A C 1
ATOM 592 O O . PRO A 1 77 ? -11.041 1.291 6.441 1.00 95.12 77 PRO A O 1
ATOM 595 N N . ALA A 1 78 ? -11.765 2.586 8.126 1.00 93.75 78 ALA A N 1
ATOM 596 C CA . ALA A 1 78 ? -10.666 3.543 8.031 1.00 93.75 78 ALA A CA 1
ATOM 597 C C . ALA A 1 78 ? -9.322 2.925 8.447 1.00 93.75 78 ALA A C 1
ATOM 599 O O . ALA A 1 78 ? -8.287 3.268 7.873 1.00 93.75 78 ALA A O 1
ATOM 600 N N . LEU A 1 79 ? -9.331 1.998 9.415 1.00 95.00 79 LEU A N 1
ATOM 601 C CA . LEU A 1 79 ? -8.137 1.251 9.810 1.00 95.00 79 LEU A CA 1
ATOM 602 C C . LEU A 1 79 ? -7.615 0.413 8.639 1.00 95.00 79 LEU A C 1
ATOM 604 O O . LEU A 1 79 ? -6.431 0.504 8.323 1.00 95.00 79 LEU A O 1
ATOM 608 N N . TYR A 1 80 ? -8.495 -0.339 7.966 1.00 96.31 80 TYR A N 1
ATOM 609 C CA . TYR A 1 80 ? -8.127 -1.078 6.756 1.00 96.31 80 TYR A CA 1
ATOM 610 C C . TYR A 1 80 ? -7.574 -0.124 5.703 1.00 96.31 80 TYR A C 1
ATOM 612 O O . TYR A 1 80 ? -6.421 -0.269 5.328 1.00 96.31 80 TYR A O 1
ATOM 620 N N . ALA A 1 81 ? -8.320 0.908 5.301 1.00 92.62 81 ALA A N 1
ATOM 621 C CA . ALA A 1 81 ? -7.873 1.835 4.258 1.00 92.62 81 ALA A CA 1
ATOM 622 C C . ALA A 1 81 ? -6.479 2.433 4.540 1.00 92.62 81 ALA A C 1
ATOM 624 O O . ALA A 1 81 ? -5.643 2.524 3.640 1.00 92.62 81 ALA A O 1
ATOM 625 N N . THR A 1 82 ? -6.200 2.787 5.799 1.00 94.06 82 THR A N 1
ATOM 626 C CA . THR A 1 82 ? -4.892 3.321 6.210 1.00 94.06 82 THR A CA 1
ATOM 627 C C . THR A 1 82 ? -3.784 2.265 6.135 1.00 94.06 82 THR A C 1
ATOM 629 O O . THR A 1 82 ? -2.708 2.545 5.609 1.00 94.06 82 THR A O 1
ATOM 632 N N . LEU A 1 83 ? -4.029 1.042 6.618 1.00 95.75 83 LEU A N 1
ATOM 633 C CA . LEU A 1 83 ? -3.051 -0.053 6.552 1.00 95.75 83 LEU A CA 1
ATOM 634 C C . LEU A 1 83 ? -2.805 -0.517 5.113 1.00 95.75 83 LEU A C 1
ATOM 636 O O . LEU A 1 83 ? -1.663 -0.751 4.723 1.00 95.75 83 LEU A O 1
ATOM 640 N N . GLU A 1 84 ? -3.856 -0.601 4.303 1.00 93.69 84 GLU A N 1
ATOM 641 C CA . GLU A 1 84 ? -3.778 -0.928 2.883 1.00 93.69 84 GLU A CA 1
ATOM 642 C C . GLU A 1 84 ? -2.913 0.077 2.129 1.00 93.69 84 GLU A C 1
ATOM 644 O O . GLU A 1 84 ? -2.053 -0.320 1.339 1.00 93.69 84 GLU A O 1
ATOM 649 N N . ARG A 1 85 ? -3.115 1.370 2.409 1.00 91.12 85 ARG A N 1
ATOM 650 C CA . ARG A 1 85 ? -2.309 2.464 1.870 1.00 91.12 85 ARG A CA 1
ATOM 651 C C . ARG A 1 85 ? -0.854 2.346 2.307 1.00 91.12 85 ARG A C 1
ATOM 653 O O . ARG A 1 85 ? 0.019 2.368 1.446 1.00 91.12 85 ARG A O 1
ATOM 660 N N . ALA A 1 86 ? -0.599 2.175 3.605 1.00 93.75 86 ALA A N 1
ATOM 661 C CA . ALA A 1 86 ? 0.756 2.041 4.136 1.00 93.75 86 ALA A CA 1
ATOM 662 C C . ALA A 1 86 ? 1.501 0.869 3.483 1.00 93.75 86 ALA A C 1
ATOM 664 O O . ALA A 1 86 ? 2.619 1.039 3.004 1.00 93.75 86 ALA A O 1
ATOM 665 N N . ALA A 1 87 ? 0.864 -0.301 3.398 1.00 93.56 87 ALA A N 1
ATOM 666 C CA . ALA A 1 87 ? 1.459 -1.486 2.793 1.00 93.56 87 ALA A CA 1
ATOM 667 C C . ALA A 1 87 ? 1.682 -1.320 1.283 1.00 93.56 87 ALA A C 1
ATOM 669 O O . ALA A 1 87 ? 2.711 -1.756 0.76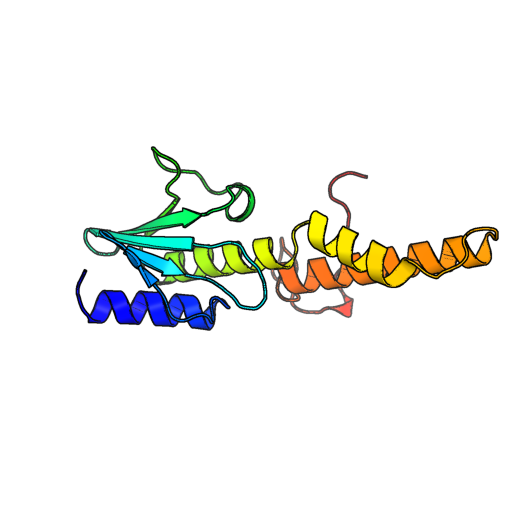9 1.00 93.56 87 ALA A O 1
ATOM 670 N N . ALA A 1 88 ? 0.740 -0.701 0.562 1.00 90.81 88 ALA A N 1
ATOM 671 C CA . ALA A 1 88 ? 0.912 -0.395 -0.855 1.00 90.81 88 ALA A CA 1
ATOM 672 C C . ALA A 1 88 ? 2.117 0.529 -1.069 1.00 90.81 88 ALA A C 1
ATOM 674 O O . ALA A 1 88 ? 3.008 0.184 -1.841 1.00 90.81 88 ALA A O 1
ATOM 675 N N . THR A 1 89 ? 2.194 1.645 -0.334 1.00 90.50 89 THR A N 1
ATOM 676 C CA . THR A 1 89 ? 3.314 2.592 -0.431 1.00 90.50 89 THR A CA 1
ATOM 677 C C . THR A 1 89 ? 4.633 1.939 -0.075 1.00 90.50 89 THR A C 1
ATOM 679 O O . THR A 1 89 ? 5.581 2.062 -0.846 1.00 90.50 89 THR A O 1
ATOM 682 N N . ALA A 1 90 ? 4.681 1.184 1.026 1.00 91.38 90 ALA A N 1
ATOM 683 C CA . ALA A 1 90 ? 5.882 0.479 1.446 1.00 91.38 90 ALA A CA 1
ATOM 684 C C . ALA A 1 90 ? 6.410 -0.403 0.312 1.00 91.38 90 ALA A C 1
ATOM 686 O O . ALA A 1 90 ? 7.562 -0.264 -0.091 1.00 91.38 90 ALA A O 1
ATOM 687 N N . ARG A 1 91 ? 5.566 -1.270 -0.268 1.00 88.69 91 ARG A N 1
ATOM 688 C CA . ARG A 1 91 ? 5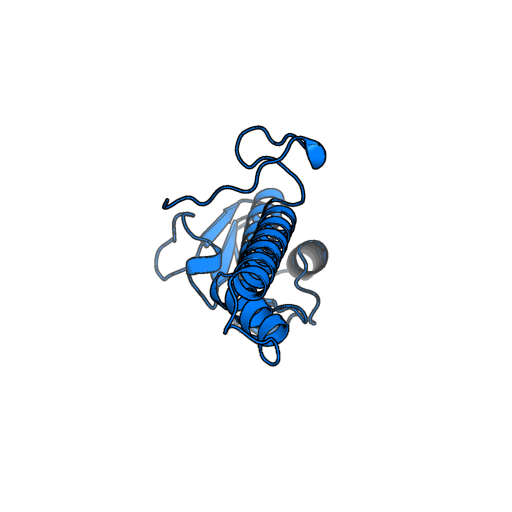.973 -2.204 -1.333 1.00 88.69 91 ARG A CA 1
ATOM 689 C C . ARG A 1 91 ? 6.533 -1.524 -2.575 1.00 88.69 91 ARG A C 1
ATOM 691 O O . ARG A 1 91 ? 7.427 -2.087 -3.203 1.00 88.69 91 ARG A O 1
ATOM 698 N N . THR A 1 92 ? 6.038 -0.340 -2.912 1.00 84.25 92 THR A N 1
ATOM 699 C CA . THR A 1 92 ? 6.331 0.312 -4.193 1.00 84.25 92 THR A CA 1
ATOM 700 C C . THR A 1 92 ? 7.147 1.588 -4.040 1.00 84.25 92 THR A C 1
ATOM 702 O O . THR A 1 92 ? 7.147 2.416 -4.952 1.00 84.25 92 THR A O 1
ATOM 705 N N . MET A 1 93 ? 7.828 1.773 -2.904 1.00 82.38 93 MET A N 1
ATOM 706 C CA . MET A 1 93 ? 8.672 2.947 -2.696 1.00 82.38 93 MET A CA 1
ATOM 707 C C . MET A 1 93 ? 9.703 3.104 -3.827 1.00 82.38 93 MET A C 1
ATOM 709 O O . MET A 1 93 ? 10.277 2.096 -4.264 1.00 82.38 93 MET A O 1
ATOM 713 N N . PRO A 1 94 ? 9.964 4.344 -4.296 1.00 70.69 94 PRO A N 1
ATOM 714 C CA . PRO A 1 94 ? 10.835 4.599 -5.445 1.00 70.69 94 PRO A CA 1
ATOM 715 C C . PRO A 1 94 ? 12.201 3.918 -5.339 1.00 70.69 94 PRO A C 1
ATOM 717 O O . PRO A 1 94 ? 12.642 3.278 -6.296 1.00 70.69 94 PRO A O 1
ATOM 720 N N . ASP A 1 95 ? 12.818 3.960 -4.156 1.00 78.62 95 ASP A N 1
ATOM 721 C CA . ASP A 1 95 ? 14.133 3.365 -3.905 1.00 78.62 95 ASP A CA 1
ATOM 722 C C . ASP A 1 95 ? 14.158 1.855 -4.151 1.00 78.62 95 ASP A C 1
ATOM 724 O O . ASP A 1 95 ? 15.181 1.306 -4.556 1.00 78.62 95 ASP A O 1
ATOM 728 N N . ARG A 1 96 ? 13.027 1.161 -3.987 1.00 83.88 96 ARG A N 1
ATOM 729 C CA . ARG A 1 96 ? 12.949 -0.285 -4.225 1.00 83.88 96 ARG A CA 1
ATOM 730 C C . ARG A 1 96 ? 12.798 -0.637 -5.682 1.00 83.88 96 ARG A C 1
ATOM 732 O O . ARG A 1 96 ? 13.458 -1.564 -6.144 1.00 83.88 96 ARG A O 1
ATOM 739 N N . VAL A 1 97 ? 11.964 0.101 -6.410 1.00 84.88 97 VAL A N 1
ATOM 740 C CA . VAL A 1 97 ? 11.824 -0.088 -7.860 1.00 84.88 97 VAL A CA 1
ATOM 741 C C . VAL A 1 97 ? 13.158 0.228 -8.540 1.00 84.88 97 VAL A C 1
ATOM 743 O O . VAL A 1 97 ? 13.625 -0.543 -9.381 1.00 84.88 97 VAL A O 1
ATOM 746 N N . ALA A 1 98 ? 13.826 1.302 -8.106 1.00 86.12 98 ALA A N 1
ATOM 747 C CA . ALA A 1 98 ? 15.167 1.651 -8.556 1.00 86.12 98 ALA A CA 1
ATOM 748 C C . ALA A 1 98 ? 16.199 0.572 -8.184 1.00 86.12 98 ALA A C 1
ATOM 750 O O . ALA A 1 98 ? 16.957 0.131 -9.048 1.00 86.12 98 ALA A O 1
ATOM 751 N N . ALA A 1 99 ? 16.206 0.078 -6.940 1.00 87.31 99 ALA A N 1
ATOM 752 C CA . ALA A 1 99 ? 17.103 -1.001 -6.520 1.00 87.31 99 ALA A CA 1
ATOM 753 C C . ALA A 1 99 ? 16.883 -2.292 -7.325 1.00 87.31 99 ALA A C 1
ATOM 755 O O . ALA A 1 99 ? 17.850 -2.920 -7.758 1.00 87.31 99 ALA A O 1
ATOM 756 N N . GLN A 1 100 ? 15.628 -2.667 -7.590 1.00 87.56 100 GLN A N 1
ATOM 757 C CA . GLN A 1 100 ? 15.294 -3.823 -8.420 1.00 87.56 100 GLN A CA 1
ATOM 758 C C . GLN A 1 100 ? 15.810 -3.647 -9.849 1.00 87.56 100 GLN A C 1
ATOM 760 O O . GLN A 1 100 ? 16.395 -4.576 -10.406 1.00 87.56 100 GLN A O 1
ATOM 765 N N . PHE A 1 101 ? 15.655 -2.455 -10.428 1.00 91.12 101 PHE A N 1
ATOM 766 C CA . PHE A 1 101 ? 16.225 -2.138 -11.733 1.00 91.12 101 PHE A CA 1
ATOM 767 C C . PHE A 1 101 ? 17.757 -2.227 -11.718 1.00 91.12 101 PHE A C 1
ATOM 769 O O . PHE A 1 101 ? 18.348 -2.855 -12.596 1.00 91.12 101 PHE A O 1
ATOM 776 N N . HIS A 1 102 ? 18.424 -1.666 -10.708 1.00 90.75 102 HIS A N 1
ATOM 777 C CA . HIS A 1 102 ? 19.879 -1.754 -10.577 1.00 90.75 102 HIS A CA 1
ATOM 778 C C . HIS A 1 102 ? 20.370 -3.199 -10.473 1.00 90.75 102 HIS A C 1
ATOM 780 O O . HIS A 1 102 ? 21.332 -3.557 -11.149 1.00 90.75 102 HIS A O 1
ATOM 786 N N . LEU A 1 103 ? 19.695 -4.042 -9.688 1.00 91.12 103 LEU A N 1
ATOM 787 C CA . LEU A 1 103 ? 20.008 -5.467 -9.575 1.00 91.12 103 LEU A CA 1
ATOM 788 C C . LEU A 1 103 ? 19.788 -6.200 -10.903 1.00 91.12 103 LEU A C 1
ATOM 790 O O . LEU A 1 103 ? 20.687 -6.899 -11.367 1.00 91.12 103 LEU A O 1
ATOM 794 N N . ALA A 1 104 ? 18.634 -5.993 -11.542 1.00 89.44 104 ALA A N 1
ATOM 795 C CA . ALA A 1 104 ? 18.275 -6.638 -12.805 1.00 89.44 104 ALA A CA 1
ATOM 796 C C . ALA A 1 104 ? 19.179 -6.223 -13.977 1.00 89.44 104 ALA A C 1
ATOM 798 O O . ALA A 1 104 ? 19.329 -6.973 -14.937 1.00 89.44 104 ALA A O 1
ATOM 799 N N . THR A 1 105 ? 19.784 -5.035 -13.911 1.00 92.50 105 THR A N 1
ATOM 800 C CA . THR A 1 105 ? 20.624 -4.483 -14.983 1.00 92.50 105 THR A CA 1
ATOM 801 C C . THR A 1 105 ? 22.120 -4.475 -14.665 1.00 92.50 105 THR A C 1
ATOM 803 O O . THR A 1 105 ? 22.905 -3.971 -15.470 1.00 92.50 105 THR A O 1
ATOM 806 N N . LYS A 1 106 ? 22.537 -5.024 -13.513 1.00 92.62 106 LYS A N 1
ATOM 807 C CA . LYS A 1 106 ? 23.913 -4.919 -12.995 1.00 92.62 106 LYS A CA 1
ATOM 808 C C . LYS A 1 106 ? 24.970 -5.470 -13.954 1.00 92.62 106 LYS A C 1
ATOM 810 O O . LYS A 1 106 ? 26.038 -4.882 -14.077 1.00 92.62 106 LYS A O 1
ATOM 815 N N . SER A 1 107 ? 24.684 -6.594 -14.605 1.00 91.44 107 SER A N 1
ATOM 816 C CA . SER A 1 107 ? 25.612 -7.303 -15.497 1.00 91.44 107 SER A CA 1
ATOM 817 C C . SER A 1 107 ? 25.356 -7.049 -16.984 1.00 91.44 107 SER A C 1
ATOM 819 O O . SER A 1 107 ? 25.994 -7.682 -17.822 1.00 91.44 107 SER A O 1
ATOM 821 N N . MET A 1 108 ? 24.429 -6.153 -17.333 1.00 90.69 108 MET A N 1
ATOM 822 C CA . MET A 1 108 ? 24.093 -5.901 -18.732 1.00 90.69 108 MET A CA 1
ATOM 823 C C . MET A 1 108 ? 24.999 -4.834 -19.364 1.00 90.69 108 MET A C 1
ATOM 825 O O . MET A 1 108 ? 25.263 -3.806 -18.728 1.00 90.69 108 MET A O 1
ATOM 829 N N . PRO A 1 109 ? 25.441 -5.039 -20.618 1.00 89.44 109 PRO A N 1
ATOM 830 C CA . PRO A 1 109 ? 26.232 -4.057 -21.350 1.00 89.44 109 PRO A CA 1
ATOM 831 C C . PRO A 1 109 ? 25.405 -2.796 -21.664 1.00 89.44 109 PRO A C 1
ATOM 833 O O . PRO A 1 109 ? 24.173 -2.819 -21.634 1.00 89.44 109 PRO A O 1
ATOM 836 N N . ARG A 1 110 ? 26.090 -1.661 -21.869 1.00 91.31 110 ARG A N 1
ATOM 837 C CA . ARG A 1 110 ? 25.479 -0.327 -22.088 1.00 91.31 110 ARG A CA 1
ATOM 838 C C . ARG A 1 110 ? 26.165 0.484 -23.194 1.00 91.31 110 ARG A C 1
ATOM 840 O O . ARG A 1 110 ? 25.986 1.706 -23.271 1.00 91.31 110 ARG A O 1
ATOM 847 N N . SER A 1 111 ? 27.023 -0.166 -23.973 1.00 93.50 111 SER A N 1
ATOM 848 C CA . SER A 1 111 ? 27.883 0.461 -24.976 1.00 93.50 111 SER A CA 1
ATOM 849 C C . SER A 1 111 ? 27.147 0.720 -26.286 1.00 93.50 111 SER A C 1
ATOM 851 O O . SER A 1 111 ? 27.545 1.626 -27.017 1.00 93.50 111 SER A O 1
ATOM 853 N N . THR A 1 112 ? 26.064 -0.008 -26.569 1.00 95.81 112 THR A N 1
ATOM 854 C CA . THR A 1 112 ? 25.303 0.138 -27.817 1.00 95.81 112 THR A CA 1
ATOM 855 C C . THR A 1 112 ? 23.920 0.758 -27.610 1.00 95.81 112 THR A C 1
ATOM 857 O O . THR A 1 112 ? 23.351 0.762 -26.517 1.00 95.81 112 THR A O 1
ATOM 860 N N . GLU A 1 113 ? 23.350 1.302 -28.686 1.00 93.38 113 GLU A N 1
ATOM 861 C CA . GLU A 1 113 ? 21.983 1.835 -28.680 1.00 93.38 113 GLU A CA 1
ATOM 862 C C . GLU A 1 113 ? 20.943 0.737 -28.428 1.00 93.38 113 GLU A C 1
ATOM 864 O O . GLU A 1 113 ? 20.024 0.925 -27.630 1.00 93.38 113 GLU A O 1
ATOM 869 N N . ALA A 1 114 ? 21.133 -0.440 -29.033 1.00 92.94 114 ALA A N 1
ATOM 870 C CA . ALA A 1 114 ? 20.263 -1.593 -28.821 1.00 92.94 114 ALA A CA 1
ATOM 871 C C . ALA A 1 114 ? 20.198 -1.988 -27.335 1.00 92.94 114 ALA A C 1
ATOM 873 O O . ALA A 1 114 ? 19.115 -2.205 -26.794 1.00 92.94 114 ALA A O 1
ATOM 874 N N . GLU A 1 115 ? 21.339 -1.999 -26.645 1.00 93.00 115 GLU A N 1
ATOM 875 C CA . GLU A 1 115 ? 21.411 -2.274 -25.206 1.00 93.00 115 GLU A CA 1
ATOM 876 C C . GLU A 1 115 ? 20.687 -1.217 -24.367 1.00 93.00 115 GLU A C 1
ATOM 878 O O . GLU A 1 115 ? 19.945 -1.554 -23.441 1.00 93.00 115 GLU A O 1
ATOM 883 N N . ARG A 1 116 ? 20.834 0.070 -24.707 1.00 91.62 116 ARG A N 1
ATOM 884 C CA . ARG A 1 116 ? 20.109 1.153 -24.022 1.00 91.62 116 ARG A CA 1
ATOM 885 C C . ARG A 1 116 ? 18.598 1.026 -24.182 1.00 91.62 116 ARG A C 1
ATOM 887 O O . ARG A 1 116 ? 17.878 1.223 -23.205 1.00 91.62 116 ARG A O 1
ATOM 894 N N . LEU A 1 117 ? 18.117 0.647 -25.367 1.00 93.38 117 LEU A N 1
ATOM 895 C CA . LEU A 1 117 ? 16.691 0.409 -25.605 1.00 93.38 117 LEU A CA 1
ATOM 896 C C . LEU A 1 117 ? 16.157 -0.759 -24.763 1.00 93.38 117 LEU A C 1
ATOM 898 O O . LEU A 1 117 ? 15.052 -0.672 -24.224 1.00 93.38 117 LEU A O 1
ATOM 902 N N . VAL A 1 118 ? 16.937 -1.834 -24.606 1.00 92.38 118 VAL A N 1
ATOM 903 C CA . VAL A 1 118 ? 16.578 -2.967 -23.734 1.00 92.38 118 VAL A CA 1
ATOM 904 C C . VAL A 1 118 ? 16.486 -2.521 -22.275 1.00 92.38 118 VAL A C 1
ATOM 906 O O . VAL A 1 118 ? 15.470 -2.768 -21.622 1.00 92.38 118 VAL A O 1
ATOM 909 N N . LEU A 1 119 ? 17.496 -1.798 -21.781 1.00 92.31 119 LEU A N 1
ATOM 910 C CA . LEU A 1 119 ? 17.507 -1.249 -20.421 1.00 92.31 119 LEU A CA 1
ATOM 911 C C . LEU A 1 119 ? 16.301 -0.340 -20.172 1.00 92.31 119 LEU A C 1
ATOM 913 O O . LEU A 1 119 ? 15.621 -0.480 -19.157 1.00 92.31 119 LEU A O 1
ATOM 917 N N . GLN A 1 120 ? 15.991 0.553 -21.113 1.00 91.81 120 GLN A N 1
ATOM 918 C CA . GLN A 1 120 ? 14.842 1.446 -21.005 1.00 91.81 120 GLN A CA 1
ATOM 919 C C . GLN A 1 120 ? 13.528 0.662 -20.915 1.00 91.81 120 GLN A C 1
ATOM 921 O O . GLN A 1 120 ? 12.716 0.945 -20.036 1.00 91.81 120 GLN A O 1
ATOM 926 N N . ARG A 1 121 ? 13.321 -0.350 -21.770 1.00 92.56 121 ARG A N 1
ATOM 927 C CA . ARG A 1 121 ? 12.116 -1.199 -21.730 1.00 92.56 121 ARG A CA 1
ATOM 928 C C . ARG A 1 121 ? 11.972 -1.931 -20.400 1.00 92.56 121 ARG A C 1
ATOM 930 O O . ARG A 1 121 ? 10.878 -1.955 -19.846 1.00 92.56 121 ARG A O 1
ATOM 937 N N . MET A 1 122 ? 13.064 -2.470 -19.861 1.00 92.62 122 MET A N 1
ATOM 938 C CA . MET A 1 122 ? 13.046 -3.120 -18.549 1.00 92.62 122 MET A CA 1
ATOM 939 C C . MET A 1 122 ? 12.664 -2.148 -17.431 1.00 92.62 122 MET A C 1
ATOM 941 O O . MET A 1 122 ? 11.858 -2.497 -16.572 1.00 92.62 122 MET A O 1
ATOM 945 N N . GLY A 1 123 ? 13.195 -0.923 -17.460 1.00 91.25 123 GLY A N 1
ATOM 946 C CA . GLY A 1 123 ? 12.823 0.119 -16.503 1.00 91.25 123 GLY A CA 1
ATOM 947 C C . GLY A 1 123 ? 11.335 0.469 -16.573 1.00 91.25 123 GLY A C 1
ATOM 948 O O . GLY A 1 123 ? 10.670 0.529 -15.542 1.00 91.25 123 GLY A O 1
ATOM 949 N N . GLN A 1 124 ? 10.791 0.627 -17.785 1.00 92.31 124 GLN A N 1
ATOM 950 C CA . GLN A 1 124 ? 9.364 0.902 -17.992 1.00 92.31 124 GLN A CA 1
ATOM 951 C C . GLN A 1 124 ? 8.471 -0.246 -17.504 1.00 92.31 124 GLN A C 1
ATOM 953 O O . GLN A 1 124 ? 7.446 0.004 -16.874 1.00 92.31 124 GLN A O 1
ATOM 958 N N . GLU A 1 125 ? 8.866 -1.496 -17.749 1.00 93.62 125 GLU A N 1
ATOM 959 C CA . GLU A 1 125 ? 8.110 -2.670 -17.308 1.00 93.62 125 GLU A CA 1
ATOM 960 C C . GLU A 1 125 ? 8.102 -2.803 -15.778 1.00 93.62 125 GLU A C 1
ATOM 962 O O . GLU A 1 125 ? 7.048 -3.019 -15.178 1.00 93.62 125 GLU A O 1
ATOM 967 N N . LEU A 1 126 ? 9.252 -2.612 -15.121 1.00 92.25 126 LEU A N 1
ATOM 968 C CA . LEU A 1 126 ? 9.326 -2.605 -13.656 1.00 92.25 126 LEU A CA 1
ATOM 969 C C . LEU A 1 126 ? 8.480 -1.479 -13.055 1.00 92.25 126 LEU A C 1
ATOM 971 O O . LEU A 1 126 ? 7.730 -1.712 -12.107 1.00 92.25 126 LEU A O 1
ATOM 975 N N . PHE A 1 127 ? 8.548 -0.281 -13.638 1.00 92.00 127 PHE A N 1
ATOM 976 C CA . PHE A 1 127 ? 7.734 0.853 -13.212 1.00 92.00 127 PHE A CA 1
ATOM 977 C C . PHE A 1 127 ? 6.233 0.578 -13.371 1.00 92.00 127 PHE A C 1
ATOM 979 O O . PHE A 1 127 ? 5.457 0.818 -12.445 1.00 92.00 127 PHE A O 1
ATOM 986 N N . ARG A 1 128 ? 5.816 0.013 -14.514 1.00 94.00 128 ARG A N 1
ATOM 987 C CA . ARG A 1 128 ? 4.421 -0.379 -14.753 1.00 94.00 128 ARG A CA 1
ATOM 988 C C . ARG A 1 128 ? 3.939 -1.369 -13.697 1.00 94.00 128 ARG A C 1
ATOM 990 O O . ARG A 1 128 ? 2.882 -1.148 -13.111 1.00 94.00 128 ARG A O 1
ATOM 997 N N . ARG A 1 129 ? 4.710 -2.425 -13.426 1.00 92.94 129 ARG A N 1
ATOM 998 C CA . ARG A 1 129 ? 4.362 -3.433 -12.411 1.00 92.94 129 ARG A CA 1
ATOM 999 C C . ARG A 1 129 ? 4.240 -2.829 -11.020 1.00 92.94 129 ARG A C 1
ATOM 1001 O O . ARG A 1 129 ? 3.292 -3.149 -10.312 1.00 92.94 129 ARG A O 1
ATOM 1008 N N . ALA A 1 130 ? 5.155 -1.937 -10.648 1.00 91.69 130 ALA A N 1
ATOM 1009 C CA . ALA A 1 130 ? 5.095 -1.251 -9.364 1.00 91.69 130 ALA A CA 1
ATOM 1010 C C . ALA A 1 130 ? 3.822 -0.402 -9.235 1.00 91.69 130 ALA A C 1
ATOM 1012 O O . ALA A 1 130 ? 3.136 -0.486 -8.222 1.00 91.69 130 ALA A O 1
ATOM 1013 N N . LEU A 1 131 ? 3.445 0.356 -10.270 1.00 91.69 131 LEU A N 1
ATOM 1014 C CA . LEU A 1 131 ? 2.194 1.121 -10.252 1.00 91.69 131 LEU A CA 1
ATOM 1015 C C . LEU A 1 131 ? 0.954 0.224 -10.170 1.00 91.69 131 LEU A C 1
ATOM 1017 O O . LEU A 1 131 ? 0.009 0.560 -9.458 1.00 91.69 131 LEU A O 1
ATOM 1021 N N . LEU A 1 132 ? 0.950 -0.908 -10.874 1.00 93.12 132 LEU A N 1
ATOM 1022 C CA . LEU A 1 132 ? -0.151 -1.865 -10.798 1.00 93.12 132 LEU A CA 1
ATOM 1023 C C . LEU A 1 132 ? -0.260 -2.494 -9.404 1.00 93.12 132 LEU A C 1
ATOM 1025 O O . LEU A 1 132 ? -1.368 -2.567 -8.884 1.00 93.12 132 LEU A O 1
ATOM 1029 N N . ASP A 1 133 ? 0.847 -2.879 -8.762 1.00 90.94 133 ASP A N 1
ATOM 1030 C CA . ASP A 1 133 ? 0.813 -3.381 -7.377 1.00 90.94 133 ASP A CA 1
ATOM 1031 C C . ASP A 1 133 ? 0.327 -2.299 -6.402 1.00 90.94 133 ASP A C 1
ATOM 1033 O O . ASP A 1 133 ? -0.528 -2.556 -5.551 1.00 90.94 133 ASP A O 1
ATOM 1037 N N . TYR A 1 134 ? 0.813 -1.065 -6.568 1.00 89.56 134 TYR A N 1
ATOM 1038 C CA . TYR A 1 134 ? 0.449 0.060 -5.711 1.00 89.56 134 TYR A CA 1
ATOM 1039 C C . TYR A 1 134 ? -1.052 0.349 -5.740 1.00 89.56 134 TYR A C 1
ATOM 1041 O O . TYR A 1 134 ? -1.706 0.436 -4.701 1.00 89.56 134 TYR A O 1
ATOM 1049 N N . TRP A 1 135 ? -1.617 0.456 -6.944 1.00 90.88 135 TRP A N 1
ATOM 1050 C CA . TRP A 1 135 ? -3.036 0.738 -7.140 1.00 90.88 135 TRP A CA 1
ATOM 1051 C C . TRP A 1 135 ? -3.905 -0.524 -7.178 1.00 90.88 135 TRP A C 1
ATOM 1053 O O . TRP A 1 135 ? -5.095 -0.438 -7.481 1.00 90.88 135 TRP A O 1
ATOM 1063 N N . ARG A 1 136 ? -3.333 -1.699 -6.877 1.00 90.06 136 ARG A N 1
ATOM 1064 C CA . ARG A 1 136 ? -4.018 -3.004 -6.884 1.00 90.06 136 ARG A CA 1
ATOM 1065 C C . ARG A 1 136 ? -4.734 -3.300 -8.207 1.00 90.06 136 ARG A C 1
ATOM 1067 O O . ARG A 1 136 ? -5.880 -3.747 -8.218 1.00 90.06 136 ARG A O 1
ATOM 1074 N N . GLY A 1 137 ? -4.075 -2.991 -9.319 1.00 93.38 137 GLY A N 1
ATOM 1075 C CA . GLY A 1 137 ? -4.596 -3.193 -10.669 1.00 93.38 137 GLY A CA 1
ATOM 1076 C C . GLY A 1 137 ? -5.769 -2.276 -11.022 1.00 93.38 137 GLY A C 1
ATOM 1077 O O . GLY A 1 137 ? -6.582 -2.637 -11.869 1.00 93.38 137 GLY A O 1
ATOM 1078 N N . ARG A 1 138 ? -5.899 -1.114 -10.363 1.00 94.75 138 ARG A N 1
ATOM 1079 C CA . ARG A 1 138 ? -6.993 -0.158 -10.591 1.00 94.75 138 ARG A CA 1
ATOM 1080 C C . ARG A 1 138 ? -6.491 1.215 -11.017 1.00 94.75 138 ARG A C 1
ATOM 1082 O O . ARG A 1 138 ? -5.393 1.635 -10.669 1.00 94.75 138 ARG A O 1
ATOM 1089 N N . CYS A 1 139 ? -7.324 1.959 -11.739 1.00 93.81 139 CYS A N 1
ATOM 1090 C CA . CYS A 1 139 ? -7.095 3.381 -11.969 1.00 93.81 139 CYS A CA 1
ATOM 1091 C C . CYS A 1 139 ? -7.232 4.161 -10.652 1.00 93.81 139 CYS A C 1
ATOM 1093 O O . CYS A 1 139 ? -8.239 4.031 -9.957 1.00 93.81 139 CYS A O 1
ATOM 1095 N N . CYS A 1 140 ? -6.264 5.029 -10.351 1.00 90.44 140 CYS A N 1
ATOM 1096 C CA . CYS A 1 140 ? -6.257 5.863 -9.147 1.00 90.44 140 CYS A CA 1
ATOM 1097 C C . CYS A 1 140 ? -7.370 6.920 -9.090 1.00 90.44 140 CYS A C 1
ATOM 1099 O O . CYS A 1 140 ? -7.654 7.440 -8.016 1.00 90.44 140 CYS A O 1
ATOM 1101 N N . VAL A 1 141 ? -7.988 7.240 -10.232 1.00 91.94 141 VAL A N 1
ATOM 1102 C CA . VAL A 1 141 ? -9.057 8.244 -10.330 1.00 91.94 141 VAL A CA 1
ATOM 1103 C C . VAL A 1 141 ? -10.427 7.581 -10.429 1.00 91.94 141 VAL A C 1
ATOM 1105 O O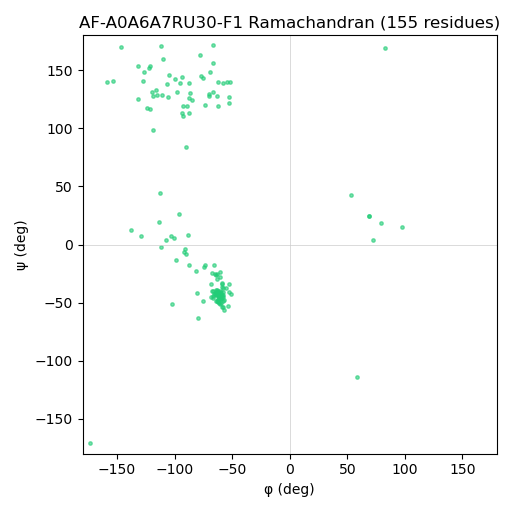 . VAL A 1 141 ? -11.333 7.919 -9.677 1.00 91.94 141 VAL A O 1
ATOM 1108 N N . THR A 1 142 ? -10.596 6.636 -11.358 1.00 95.44 142 THR A N 1
ATOM 1109 C CA . THR A 1 142 ? -11.913 6.054 -11.673 1.00 95.44 142 THR A CA 1
ATOM 1110 C C . THR A 1 142 ? -12.173 4.711 -10.998 1.00 95.44 142 THR A C 1
ATOM 1112 O O . THR A 1 142 ? -13.298 4.222 -11.030 1.00 95.44 142 THR A O 1
ATOM 1115 N N . GLY A 1 143 ? -11.145 4.066 -10.438 1.00 93.62 143 GLY A N 1
ATOM 1116 C CA . GLY A 1 143 ? -11.246 2.710 -9.894 1.00 93.62 143 GLY A CA 1
ATOM 1117 C C . GLY A 1 143 ? -11.374 1.596 -10.944 1.00 93.62 143 GLY A C 1
ATOM 1118 O O . GLY A 1 143 ? -11.524 0.434 -10.556 1.00 93.62 143 GLY A O 1
ATOM 1119 N N . LEU A 1 144 ? -11.300 1.922 -12.248 1.00 96.25 144 LEU A N 1
ATOM 1120 C CA . LEU A 1 144 ? -11.356 0.955 -13.353 1.00 96.25 144 LEU A CA 1
ATOM 1121 C C . LEU A 1 144 ? -10.321 -0.155 -13.146 1.00 96.25 144 LEU A 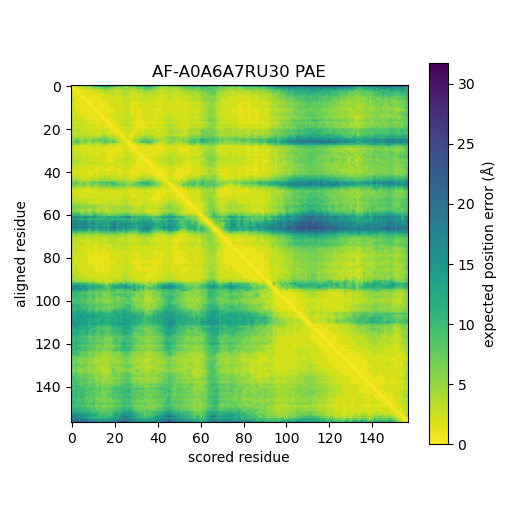C 1
ATOM 1123 O O . LEU A 1 144 ? -9.143 0.144 -12.981 1.00 96.25 144 LEU A O 1
ATOM 1127 N N . ALA A 1 145 ? -10.761 -1.411 -13.194 1.00 95.94 145 ALA A N 1
ATOM 1128 C CA . ALA A 1 145 ? -9.952 -2.596 -12.901 1.00 95.94 145 ALA A CA 1
ATOM 1129 C C . ALA A 1 145 ? -9.711 -3.465 -14.150 1.00 95.94 145 ALA A C 1
ATOM 1131 O O . ALA A 1 145 ? -9.892 -4.678 -14.106 1.00 95.94 145 ALA A O 1
ATOM 1132 N N . VAL A 1 146 ? -9.377 -2.832 -15.279 1.00 96.25 146 VAL A N 1
ATOM 1133 C CA . VAL A 1 146 ? -9.060 -3.510 -16.548 1.00 96.25 146 VAL A CA 1
ATOM 1134 C C . VAL A 1 146 ? -7.629 -3.148 -16.921 1.00 96.25 146 VAL A C 1
ATOM 1136 O O . VAL A 1 146 ? -7.386 -2.047 -17.416 1.00 96.25 146 VAL A O 1
ATOM 1139 N N . GLU A 1 147 ? -6.682 -4.036 -16.622 1.00 94.00 147 GLU A N 1
ATOM 1140 C CA . GLU A 1 147 ? -5.241 -3.760 -16.678 1.00 94.00 147 GLU A CA 1
ATOM 1141 C C . GLU A 1 147 ? -4.766 -3.307 -18.068 1.00 94.00 147 GLU A C 1
ATOM 1143 O O . GLU A 1 147 ? -3.932 -2.403 -18.181 1.00 94.00 147 GLU A O 1
ATOM 1148 N N . GLU A 1 148 ? -5.336 -3.879 -19.127 1.00 95.50 148 GLU A N 1
ATOM 1149 C CA . GLU A 1 148 ? -5.037 -3.558 -20.525 1.00 95.50 148 GLU A CA 1
ATOM 1150 C C . GLU A 1 148 ? -5.400 -2.109 -20.879 1.00 95.50 148 GLU A C 1
ATOM 1152 O O . GLU A 1 148 ? -4.799 -1.518 -21.776 1.00 95.50 148 GLU A O 1
ATOM 1157 N N . LEU A 1 149 ? -6.351 -1.516 -20.150 1.00 95.31 149 LEU A N 1
ATOM 1158 C CA . LEU A 1 149 ? -6.764 -0.120 -20.303 1.00 95.31 149 LEU A CA 1
ATOM 1159 C C . LEU A 1 149 ? -5.994 0.83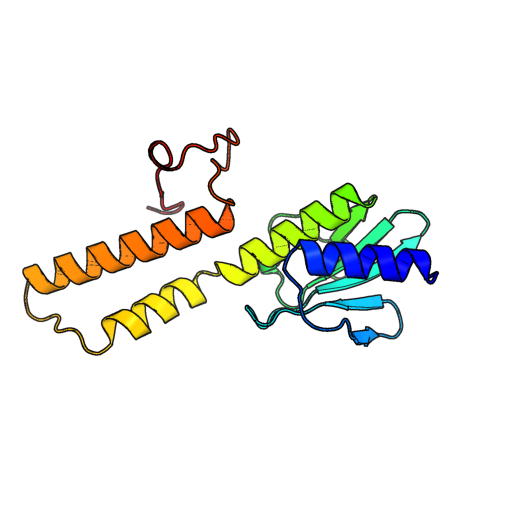1 -19.372 1.00 95.31 149 LEU A C 1
ATOM 1161 O O . LEU A 1 149 ? -6.145 2.050 -19.477 1.00 95.31 149 LEU A O 1
ATOM 1165 N N . LEU A 1 150 ? -5.165 0.311 -18.460 1.00 95.94 150 LEU A N 1
ATOM 1166 C CA . LEU A 1 150 ? -4.382 1.127 -17.534 1.00 95.94 150 LEU A CA 1
ATOM 1167 C C . LEU A 1 150 ? -3.053 1.552 -18.156 1.00 95.94 150 LEU A C 1
ATOM 1169 O O . LEU A 1 150 ? -2.263 0.733 -18.635 1.00 95.94 150 LEU A O 1
ATOM 1173 N N . ARG A 1 151 ? -2.754 2.851 -18.071 1.00 93.62 151 ARG A N 1
ATOM 1174 C CA . ARG A 1 151 ? -1.473 3.429 -18.487 1.00 93.62 15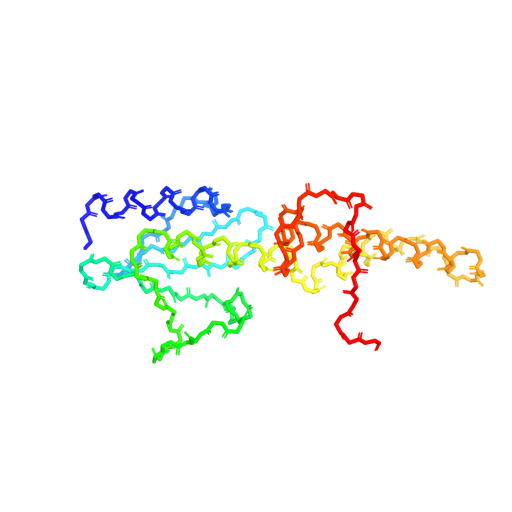1 ARG A CA 1
ATOM 1175 C C . ARG A 1 151 ? -0.627 3.799 -17.271 1.00 93.62 151 ARG A C 1
ATOM 1177 O O . ARG A 1 151 ? -1.056 4.575 -16.423 1.00 93.62 151 ARG A O 1
ATOM 1184 N N . ALA A 1 152 ? 0.606 3.300 -17.241 1.00 92.69 152 ALA A N 1
ATOM 1185 C CA . ALA A 1 152 ? 1.634 3.767 -16.318 1.00 92.69 152 ALA A CA 1
ATOM 1186 C C . ALA A 1 152 ? 2.127 5.151 -16.768 1.00 92.69 152 ALA A C 1
ATOM 1188 O O . ALA A 1 152 ? 2.608 5.301 -17.892 1.00 92.69 152 ALA A O 1
ATOM 1189 N N . SER A 1 153 ? 1.987 6.163 -15.911 1.00 89.56 153 SER A N 1
ATOM 1190 C CA . SER A 1 153 ? 2.428 7.534 -16.188 1.00 89.56 153 SER A CA 1
ATOM 1191 C C . SER A 1 153 ? 3.317 8.040 -15.065 1.00 89.56 153 SER A C 1
ATOM 1193 O O . SER A 1 153 ? 3.037 7.795 -13.893 1.00 89.56 153 SER A O 1
ATOM 1195 N N . HIS A 1 154 ? 4.365 8.779 -15.426 1.00 85.31 154 HIS A N 1
ATOM 1196 C CA . HIS A 1 154 ? 5.134 9.555 -14.460 1.00 85.31 154 HIS A CA 1
ATOM 1197 C C . HIS A 1 154 ? 4.333 10.802 -14.070 1.00 85.31 154 HIS A C 1
ATOM 1199 O O . HIS A 1 154 ? 3.628 11.373 -14.904 1.00 85.31 154 HIS A O 1
ATOM 1205 N N . ILE A 1 155 ? 4.414 11.195 -12.796 1.00 81.31 155 ILE A N 1
ATOM 1206 C CA . ILE A 1 155 ? 3.780 12.425 -12.298 1.00 81.31 155 ILE A CA 1
ATOM 1207 C C . ILE A 1 155 ? 4.591 13.640 -12.751 1.00 81.31 155 ILE A C 1
ATOM 1209 O O . ILE A 1 155 ? 4.037 14.589 -13.295 1.00 81.31 155 ILE A O 1
ATOM 1213 N N . LYS A 1 156 ? 5.912 13.592 -12.546 1.00 76.88 156 LYS A N 1
ATOM 1214 C CA . LYS A 1 156 ? 6.849 14.574 -13.083 1.00 76.88 156 LYS A CA 1
ATOM 1215 C C . LYS A 1 156 ? 7.368 14.064 -14.435 1.00 76.88 156 LYS A C 1
ATOM 1217 O O . LYS A 1 156 ? 7.937 12.971 -14.438 1.00 76.88 156 LYS A O 1
ATOM 1222 N N . PRO A 1 157 ? 7.140 14.801 -15.537 1.00 64.44 157 PRO A N 1
ATOM 1223 C CA . PRO A 1 157 ? 7.695 14.467 -16.845 1.00 64.44 157 PRO A CA 1
ATOM 1224 C C . PRO A 1 157 ? 9.224 14.488 -16.860 1.00 64.44 157 PRO A C 1
ATOM 1226 O O . PRO A 1 157 ? 9.813 15.307 -16.111 1.00 64.44 157 PRO A O 1
#

Mean predicted aligned error: 5.9 Å